Protein AF-A0A7S1ADV4-F1 (afdb_monomer_lite)

Foldseek 3Di:
DDPPDPPPPLEKEFEFDLALPDDRVCVVLQCVLFVDPPFSRRAGDQVDIDDPPVSVVVLVCCLQPPCQLHHADPPRDSSSSSSSNQSSCVVVVRGHRYDYPRVCPPHDDCPDPDDDDPPVPPPDD

Sequence (125 aa):
AASGVLQLAGGVLVAADRLCCPEHKLSPKMERLFPNLETPWRYPNSGGFAGTAEAVRGLIQSLVRSAVGGVFDAKGDDQLRLQTFLLARAEAGNRYPVRLDTDCAVFQCMGEQHQGWRFETFSGE

Organism: Noctiluca scintillans (NCBI:txid2966)

pLDDT: mean 81.8, std 19.61, range [35.38, 97.44]

Secondary structure (DSSP, 8-state):
--------SS-EEEEEESS--S-GGGHHHHHHHS---SSS--EEEEEEEES-HHHHHHHHHHHHH--TT----TTS-HHHHHHHHHHHHHHTT----EEEETT-SS------SSSS--TT-----

Structure (mmCIF, N/CA/C/O backbone):
data_AF-A0A7S1ADV4-F1
#
_entry.id   AF-A0A7S1ADV4-F1
#
loop_
_atom_site.group_PDB
_atom_site.id
_atom_site.type_symbol
_atom_site.label_atom_id
_atom_site.label_alt_id
_atom_site.label_comp_id
_atom_site.label_asym_id
_atom_site.label_entity_id
_atom_site.label_seq_id
_atom_site.pdbx_PDB_ins_code
_atom_site.Cartn_x
_atom_site.Cartn_y
_atom_site.Cartn_z
_atom_site.occupancy
_atom_site.B_iso_or_equiv
_atom_site.auth_seq_id
_atom_site.auth_comp_id
_atom_site.auth_asym_id
_atom_site.auth_atom_id
_atom_site.pdbx_PDB_model_num
ATOM 1 N N . ALA A 1 1 ? -2.777 -30.022 5.010 1.00 39.25 1 ALA A N 1
ATOM 2 C CA . ALA A 1 1 ? -3.077 -29.058 3.936 1.00 39.25 1 ALA A CA 1
ATOM 3 C C . ALA A 1 1 ? -4.278 -28.224 4.364 1.00 39.25 1 ALA A C 1
ATOM 5 O O . ALA A 1 1 ? -5.402 -28.700 4.279 1.00 39.25 1 ALA A O 1
ATOM 6 N N . ALA A 1 2 ? -4.039 -27.035 4.919 1.00 37.56 2 ALA A N 1
ATOM 7 C CA . ALA A 1 2 ? -5.096 -26.070 5.195 1.00 37.56 2 ALA A CA 1
ATOM 8 C C . 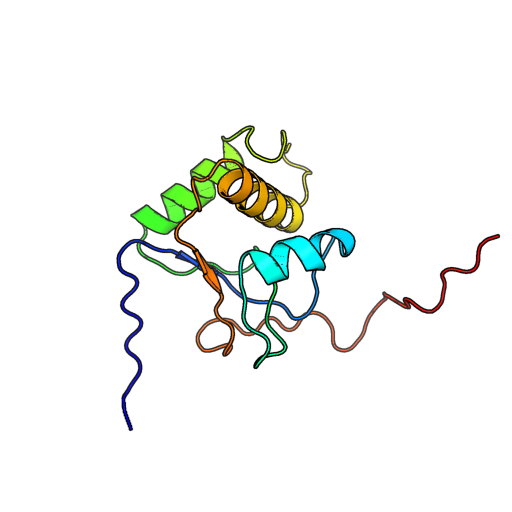ALA A 1 2 ? -5.120 -25.095 4.015 1.00 37.56 2 ALA A C 1
ATOM 10 O O . ALA A 1 2 ? -4.183 -24.325 3.828 1.00 37.56 2 ALA A O 1
ATOM 11 N N . SER A 1 3 ? -6.143 -25.211 3.169 1.00 40.78 3 SER A N 1
ATOM 12 C CA . SER A 1 3 ? -6.418 -24.245 2.108 1.00 40.78 3 SER A CA 1
ATOM 13 C C . SER A 1 3 ? -6.742 -22.909 2.778 1.00 40.78 3 SER A C 1
ATOM 15 O O . SER A 1 3 ? -7.765 -22.777 3.451 1.00 40.78 3 SER A O 1
ATOM 17 N N . GLY A 1 4 ? -5.806 -21.964 2.679 1.00 35.84 4 GLY A N 1
ATOM 18 C CA . GLY A 1 4 ? -5.915 -20.616 3.221 1.00 35.84 4 GLY A CA 1
ATOM 19 C C . GLY A 1 4 ? -6.963 -19.821 2.457 1.00 35.84 4 GLY A C 1
ATOM 20 O O . GLY A 1 4 ? -6.646 -19.074 1.538 1.00 35.84 4 GLY A O 1
ATOM 21 N N . VAL A 1 5 ? -8.228 -19.992 2.830 1.00 39.62 5 VAL A N 1
ATOM 22 C CA . VAL A 1 5 ? -9.302 -19.110 2.381 1.00 39.62 5 VAL A CA 1
ATOM 23 C C . VAL A 1 5 ? -9.047 -17.732 2.995 1.00 39.62 5 VAL A C 1
ATOM 25 O O . VAL A 1 5 ? -9.137 -17.549 4.209 1.00 39.62 5 VAL A O 1
ATOM 28 N N . LEU A 1 6 ? -8.696 -16.767 2.143 1.00 41.78 6 LEU A N 1
ATOM 29 C CA . LEU A 1 6 ? -8.546 -15.346 2.456 1.00 41.78 6 LEU A CA 1
ATOM 30 C C . LEU A 1 6 ? -9.878 -14.784 2.986 1.00 41.78 6 LEU A C 1
ATOM 32 O O . LEU A 1 6 ? -10.690 -14.237 2.243 1.00 41.78 6 LEU A O 1
ATOM 36 N N . GLN A 1 7 ? -10.124 -14.895 4.292 1.00 38.59 7 GLN A N 1
ATOM 37 C CA . GLN A 1 7 ? -11.156 -14.098 4.952 1.00 38.59 7 GLN A CA 1
ATOM 38 C C . GLN A 1 7 ? -10.660 -12.650 5.061 1.00 38.59 7 GLN A C 1
ATOM 40 O O . GLN A 1 7 ? -10.048 -12.240 6.047 1.00 38.59 7 GLN A O 1
ATOM 45 N N . LEU A 1 8 ? -10.919 -11.857 4.019 1.00 51.44 8 LEU A N 1
ATOM 46 C CA . LEU A 1 8 ? -10.830 -10.398 4.069 1.00 51.44 8 LEU A CA 1
ATOM 47 C C . LEU A 1 8 ? -12.039 -9.870 4.850 1.00 51.44 8 LEU A C 1
ATOM 49 O O . LEU A 1 8 ? -13.023 -9.419 4.269 1.00 51.44 8 LEU A O 1
ATOM 53 N N . ALA A 1 9 ? -11.996 -9.944 6.180 1.00 51.50 9 ALA A N 1
ATOM 54 C CA . ALA A 1 9 ? -12.960 -9.235 7.015 1.00 51.50 9 ALA A CA 1
ATOM 55 C C . ALA A 1 9 ? -12.723 -7.716 6.869 1.00 51.50 9 ALA A C 1
ATOM 57 O O . ALA A 1 9 ? -11.925 -7.126 7.589 1.00 51.50 9 ALA A O 1
ATOM 58 N N . GLY A 1 10 ? -13.361 -7.099 5.868 1.00 63.88 10 GLY A N 1
ATOM 59 C CA . GLY A 1 10 ? -13.447 -5.644 5.678 1.00 63.88 10 GLY A CA 1
ATOM 60 C C . GLY A 1 10 ? -12.196 -4.924 5.154 1.00 63.88 10 GLY A C 1
ATOM 61 O O . GLY A 1 10 ? -12.200 -3.697 5.093 1.00 63.88 10 GLY A O 1
ATOM 62 N N . GLY A 1 11 ? -11.136 -5.649 4.786 1.00 85.50 11 GLY A N 1
ATOM 63 C CA . GLY A 1 11 ? -9.877 -5.068 4.312 1.00 85.50 11 GLY A CA 1
ATOM 64 C C . GLY A 1 11 ? -9.642 -5.188 2.805 1.00 85.50 11 GLY A C 1
ATOM 65 O O . GLY A 1 11 ? -10.344 -5.918 2.105 1.00 85.50 11 GLY A O 1
ATOM 66 N N . VAL A 1 12 ? -8.616 -4.491 2.315 1.00 96.12 12 VAL A N 1
ATOM 67 C CA . VAL A 1 12 ? -8.130 -4.596 0.928 1.00 96.12 12 VAL A CA 1
ATOM 68 C C . VAL A 1 12 ? -6.810 -5.364 0.916 1.00 96.12 12 VAL A C 1
ATOM 70 O O . VAL A 1 12 ? -5.887 -5.021 1.655 1.00 96.12 12 VAL A O 1
ATOM 73 N N . LEU A 1 13 ? -6.714 -6.398 0.081 1.00 97.00 13 LEU A N 1
ATOM 74 C CA . LEU A 1 13 ? -5.445 -7.024 -0.274 1.00 97.00 13 LEU A CA 1
ATOM 75 C C . LEU A 1 13 ? -4.768 -6.166 -1.346 1.00 97.00 13 LEU A C 1
ATOM 77 O O . LEU A 1 13 ? -5.361 -5.880 -2.383 1.00 97.00 13 LEU A O 1
ATOM 81 N N . VAL A 1 14 ? -3.542 -5.744 -1.084 1.00 97.44 14 VAL A N 1
ATOM 82 C CA . VAL A 1 14 ? -2.730 -4.898 -1.958 1.00 97.44 14 VAL A CA 1
ATOM 83 C C . VAL A 1 14 ? -1.582 -5.742 -2.490 1.00 97.44 14 VAL A C 1
ATOM 85 O O . VAL A 1 14 ? -0.973 -6.499 -1.730 1.00 97.44 14 VAL A O 1
ATOM 88 N N . ALA A 1 15 ? -1.283 -5.619 -3.779 1.00 96.81 15 ALA A N 1
ATOM 89 C CA . ALA A 1 15 ? -0.113 -6.247 -4.369 1.00 96.81 15 ALA A CA 1
ATOM 90 C C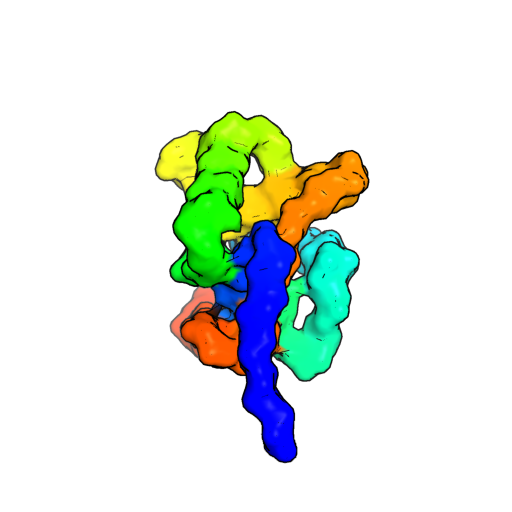 . ALA A 1 15 ? 1.158 -5.827 -3.614 1.00 96.81 15 ALA A C 1
ATOM 92 O O . ALA A 1 15 ? 1.259 -4.704 -3.117 1.00 96.81 15 ALA A O 1
ATOM 93 N N . ALA A 1 16 ? 2.121 -6.735 -3.499 1.00 95.38 16 ALA A N 1
ATOM 94 C CA . ALA A 1 16 ? 3.371 -6.470 -2.807 1.00 95.38 16 ALA A CA 1
ATOM 95 C C . ALA A 1 16 ? 4.534 -6.434 -3.804 1.00 95.38 16 ALA A C 1
ATOM 97 O O . ALA A 1 16 ? 4.581 -7.227 -4.740 1.00 95.38 16 ALA A O 1
ATOM 98 N N . ASP A 1 17 ? 5.472 -5.516 -3.607 1.00 93.50 17 ASP A N 1
ATOM 99 C CA . ASP A 1 17 ? 6.698 -5.365 -4.380 1.00 93.50 17 ASP A CA 1
ATOM 100 C C . ASP A 1 17 ? 7.932 -5.601 -3.507 1.00 93.50 17 ASP A C 1
ATOM 102 O O . ASP A 1 17 ? 7.895 -5.521 -2.274 1.00 93.50 17 ASP A O 1
ATOM 106 N N . ARG A 1 18 ? 9.051 -5.866 -4.177 1.00 91.25 18 ARG A N 1
ATOM 107 C CA . ARG A 1 18 ? 10.377 -6.040 -3.582 1.00 91.25 18 ARG A CA 1
ATOM 108 C C . ARG A 1 18 ? 11.089 -4.716 -3.339 1.00 91.25 18 ARG A C 1
ATOM 110 O O . ARG A 1 18 ? 12.020 -4.663 -2.542 1.00 91.25 18 ARG A O 1
ATOM 117 N N . LEU A 1 19 ? 10.661 -3.656 -4.023 1.00 89.12 19 LEU A N 1
ATOM 118 C CA . LEU A 1 19 ? 11.276 -2.336 -3.962 1.00 89.12 19 LEU A CA 1
ATOM 119 C C . LEU A 1 19 ? 10.308 -1.307 -3.378 1.00 89.12 19 LEU A C 1
ATOM 121 O O . LEU A 1 19 ? 9.149 -1.221 -3.774 1.00 89.12 19 LEU A O 1
ATOM 125 N N . CYS A 1 20 ? 10.812 -0.476 -2.468 1.00 91.38 20 CYS A N 1
ATOM 126 C CA . CYS A 1 20 ? 10.111 0.725 -2.032 1.00 91.38 20 CYS A CA 1
ATOM 127 C C . CYS A 1 20 ? 10.354 1.830 -3.068 1.00 91.38 20 CYS A C 1
ATOM 129 O O . CYS A 1 20 ? 11.314 2.586 -2.956 1.00 91.38 20 CYS A O 1
ATOM 131 N N . CYS A 1 21 ? 9.531 1.889 -4.110 1.00 88.12 21 CYS A N 1
ATOM 132 C CA . CYS A 1 21 ? 9.579 2.928 -5.140 1.00 88.12 21 CYS A CA 1
ATOM 133 C C . CYS A 1 21 ? 8.326 3.824 -5.076 1.00 88.12 21 CYS 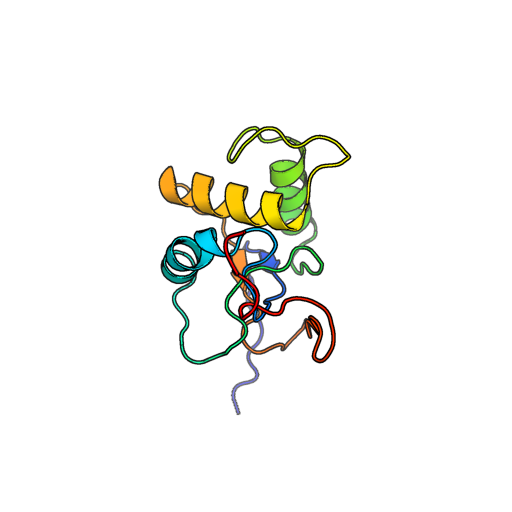A C 1
ATOM 135 O O . CYS A 1 21 ? 7.318 3.383 -4.520 1.00 88.12 21 CYS A O 1
ATOM 137 N N . PRO A 1 22 ? 8.375 5.059 -5.611 1.00 89.38 22 PRO A N 1
ATOM 138 C CA . PRO A 1 22 ? 9.574 5.736 -6.123 1.00 89.38 22 PRO A CA 1
ATOM 139 C C . PRO A 1 22 ? 10.507 6.261 -5.012 1.00 89.38 22 PRO A C 1
ATOM 141 O O . PRO A 1 22 ? 11.699 6.430 -5.250 1.00 89.38 22 PRO A O 1
ATOM 144 N N . GLU A 1 23 ? 10.009 6.477 -3.788 1.00 90.44 23 GLU A N 1
ATOM 145 C CA . GLU A 1 23 ? 10.807 7.024 -2.680 1.00 90.44 23 GLU A CA 1
ATOM 146 C C . GLU A 1 23 ? 11.331 5.920 -1.747 1.00 90.44 23 GLU A C 1
ATOM 148 O O . GLU A 1 23 ? 10.686 5.516 -0.775 1.00 90.44 23 GLU A O 1
ATOM 153 N N . HIS A 1 24 ? 12.551 5.457 -2.017 1.00 89.75 24 HIS A N 1
ATOM 154 C CA . HIS A 1 24 ? 13.221 4.417 -1.229 1.00 89.75 24 HIS A CA 1
ATOM 155 C C . HIS A 1 24 ? 13.421 4.794 0.242 1.00 89.75 24 HIS A C 1
ATOM 157 O O . HIS A 1 24 ? 13.430 3.911 1.099 1.00 89.75 24 HIS A O 1
ATOM 163 N N . LYS A 1 25 ? 13.526 6.089 0.575 1.00 92.06 25 LYS A N 1
ATOM 164 C CA . LYS A 1 25 ? 13.697 6.544 1.966 1.00 92.06 25 LYS A CA 1
ATOM 165 C C . LYS A 1 25 ? 12.482 6.245 2.847 1.00 92.06 25 LYS A C 1
ATOM 167 O O . LYS A 1 25 ? 12.595 6.302 4.072 1.00 92.06 25 LYS A O 1
ATOM 172 N N . LEU A 1 26 ? 11.327 5.916 2.259 1.00 93.88 26 LEU A N 1
ATOM 173 C CA . LEU A 1 26 ? 10.148 5.481 3.009 1.00 93.88 26 LEU A CA 1
ATOM 174 C C . LEU A 1 26 ? 10.263 4.038 3.521 1.00 93.88 26 LEU A C 1
ATOM 176 O O . LEU A 1 26 ? 9.477 3.667 4.398 1.00 93.88 26 LEU A O 1
ATOM 180 N N . SER A 1 27 ? 11.240 3.246 3.057 1.00 94.06 27 SER A N 1
ATOM 181 C CA . SER A 1 27 ? 11.342 1.821 3.397 1.00 94.06 27 SER A CA 1
ATOM 182 C C . SER A 1 27 ? 11.339 1.535 4.905 1.00 94.06 27 SER A C 1
ATOM 184 O O . SER A 1 27 ? 10.514 0.719 5.320 1.00 94.06 27 SER A O 1
ATOM 186 N N . PRO A 1 28 ? 12.076 2.255 5.785 1.00 94.62 28 PRO A N 1
ATOM 187 C CA . PRO A 1 28 ? 12.079 1.920 7.210 1.00 94.62 28 PRO A CA 1
ATOM 188 C C . PRO A 1 28 ? 10.735 2.224 7.882 1.00 94.62 28 PRO A C 1
ATOM 190 O O . PRO A 1 28 ? 10.382 1.626 8.897 1.00 94.62 28 PRO A O 1
ATOM 193 N N . LYS A 1 29 ? 9.972 3.190 7.349 1.00 96.00 29 LYS A N 1
ATOM 194 C CA . LYS A 1 29 ? 8.614 3.478 7.825 1.00 96.00 29 LYS A CA 1
ATOM 195 C C . LYS A 1 29 ? 7.634 2.407 7.344 1.00 96.00 29 LYS A C 1
ATOM 197 O O . LYS A 1 29 ? 6.774 1.997 8.121 1.00 96.00 29 LYS A O 1
ATOM 202 N N . MET A 1 30 ? 7.784 1.944 6.105 1.00 95.50 30 MET A N 1
ATOM 203 C CA . MET A 1 30 ? 6.952 0.885 5.535 1.00 95.50 30 MET A CA 1
ATOM 204 C C . MET A 1 30 ? 7.147 -0.455 6.223 1.00 95.50 30 MET A C 1
ATOM 206 O O . MET A 1 30 ? 6.160 -1.090 6.573 1.00 95.50 30 MET A O 1
ATOM 210 N N . GLU A 1 31 ? 8.384 -0.845 6.512 1.00 94.69 31 GLU A N 1
ATOM 211 C CA . GLU A 1 31 ? 8.680 -2.090 7.230 1.00 94.69 31 GLU A CA 1
ATOM 212 C C . GLU A 1 31 ? 8.119 -2.083 8.659 1.00 94.69 31 GLU A C 1
ATOM 214 O O . GLU A 1 31 ? 7.667 -3.108 9.164 1.00 94.69 31 GLU A O 1
ATOM 219 N N . ARG A 1 32 ? 8.064 -0.913 9.314 1.00 94.50 32 ARG A N 1
ATOM 220 C CA . ARG A 1 32 ? 7.361 -0.770 10.601 1.00 94.50 32 ARG A CA 1
ATOM 221 C C . ARG A 1 32 ? 5.843 -0.877 10.465 1.00 94.50 32 ARG A C 1
ATOM 223 O O . ARG A 1 32 ? 5.179 -1.318 11.405 1.00 94.50 32 ARG A O 1
ATOM 230 N N . LEU A 1 33 ? 5.281 -0.427 9.344 1.00 94.81 33 LEU A N 1
ATOM 231 C CA . LEU A 1 33 ? 3.845 -0.513 9.081 1.00 94.81 33 LEU A CA 1
ATOM 232 C C . LEU A 1 33 ? 3.423 -1.946 8.721 1.00 94.81 33 LEU A C 1
ATOM 234 O O . LEU A 1 33 ? 2.390 -2.410 9.206 1.00 94.81 33 LEU A O 1
ATOM 238 N N . PHE A 1 34 ? 4.245 -2.643 7.938 1.00 93.19 34 PHE A N 1
ATOM 239 C CA . PHE A 1 34 ? 4.053 -4.014 7.472 1.00 93.19 34 PHE A CA 1
ATOM 240 C C . PHE A 1 34 ? 5.236 -4.893 7.905 1.00 93.19 34 PHE A C 1
ATOM 242 O O . PHE A 1 34 ? 6.123 -5.178 7.099 1.00 93.19 34 PHE A O 1
ATOM 249 N N . PRO A 1 35 ? 5.281 -5.326 9.178 1.00 88.56 35 PRO A N 1
ATOM 250 C CA . PRO A 1 35 ? 6.396 -6.112 9.685 1.00 88.56 35 PRO A CA 1
ATOM 251 C C . PRO A 1 35 ? 6.317 -7.549 9.156 1.00 88.56 35 PRO A C 1
ATOM 253 O O . PRO A 1 35 ? 5.666 -8.405 9.750 1.00 88.56 35 PRO A O 1
ATOM 256 N N . ASN A 1 36 ? 6.975 -7.817 8.029 1.00 84.19 36 ASN A N 1
ATOM 257 C CA . ASN A 1 36 ? 7.219 -9.170 7.536 1.00 84.19 36 ASN A CA 1
ATOM 258 C C . ASN A 1 36 ? 8.601 -9.243 6.873 1.00 84.19 36 ASN A C 1
ATOM 260 O O . ASN A 1 36 ? 8.827 -8.639 5.827 1.00 84.19 36 ASN A O 1
ATOM 264 N N . LEU A 1 37 ? 9.528 -9.979 7.492 1.00 75.62 37 LEU A N 1
ATOM 265 C CA . LEU A 1 37 ? 10.898 -10.145 6.997 1.00 75.62 37 LEU A CA 1
ATOM 266 C C . LEU A 1 37 ? 11.125 -11.482 6.271 1.00 75.62 37 LEU A C 1
ATOM 268 O O . LEU A 1 37 ? 12.217 -11.694 5.745 1.00 75.62 37 LEU A O 1
ATOM 272 N N . GLU A 1 38 ? 10.126 -12.367 6.224 1.00 87.44 38 GLU A N 1
ATOM 273 C CA . GLU A 1 38 ? 10.261 -13.736 5.696 1.00 87.44 38 GLU A CA 1
ATOM 274 C C . GLU A 1 38 ? 10.196 -13.802 4.163 1.00 87.44 38 GLU A C 1
ATOM 276 O O . GLU A 1 38 ? 10.691 -14.738 3.544 1.00 87.44 38 GLU A O 1
ATOM 281 N N . THR A 1 39 ? 9.630 -12.774 3.538 1.00 88.19 39 THR A N 1
ATOM 282 C CA . THR A 1 39 ? 9.419 -12.656 2.089 1.00 88.19 39 THR A CA 1
ATOM 283 C C . THR A 1 39 ? 10.167 -11.449 1.533 1.00 88.19 39 THR A C 1
ATOM 285 O O . THR A 1 39 ? 10.321 -10.470 2.255 1.00 88.19 39 THR A O 1
ATOM 288 N N . PRO A 1 40 ? 10.655 -11.430 0.283 1.00 89.31 40 PRO A N 1
ATOM 289 C CA . PRO A 1 40 ? 11.170 -10.203 -0.318 1.00 89.31 40 PRO A CA 1
ATOM 290 C C . PRO A 1 40 ? 10.061 -9.219 -0.741 1.00 89.31 40 PRO A C 1
ATOM 292 O O . PRO A 1 40 ? 10.367 -8.047 -0.920 1.00 89.31 40 PRO A O 1
ATOM 295 N N . TRP A 1 41 ? 8.794 -9.635 -0.864 1.00 92.56 41 TRP A N 1
ATOM 296 C CA . TRP A 1 41 ? 7.678 -8.767 -1.274 1.00 92.56 41 TRP A CA 1
ATOM 297 C C . TRP A 1 41 ? 7.050 -8.044 -0.072 1.00 92.56 41 TRP A C 1
ATO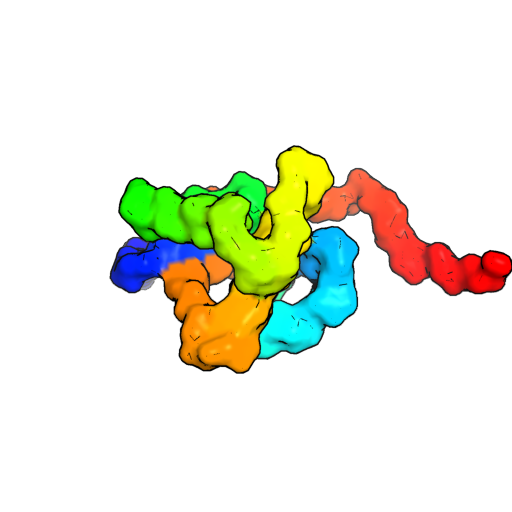M 299 O O . TRP A 1 41 ? 6.102 -8.533 0.539 1.00 92.56 41 TRP A O 1
ATOM 309 N N . ARG A 1 42 ? 7.602 -6.882 0.298 1.00 92.00 42 ARG A N 1
ATOM 310 C CA . ARG A 1 42 ? 7.303 -6.185 1.572 1.00 92.00 42 ARG A CA 1
ATOM 311 C C . ARG A 1 42 ? 6.699 -4.794 1.419 1.00 92.00 42 ARG A C 1
ATOM 313 O O . ARG A 1 42 ? 6.278 -4.206 2.412 1.00 92.00 42 ARG A O 1
ATOM 320 N N . TYR A 1 43 ? 6.672 -4.248 0.209 1.00 95.00 43 TYR A N 1
ATOM 321 C CA . TYR A 1 43 ? 6.217 -2.880 -0.037 1.00 95.00 43 TYR A CA 1
ATOM 322 C C . TYR A 1 43 ? 4.893 -2.900 -0.798 1.00 95.00 43 TYR A C 1
ATOM 324 O O . TYR A 1 43 ? 4.740 -3.724 -1.689 1.00 95.00 43 TYR A O 1
ATOM 332 N N . PRO A 1 44 ? 3.913 -2.041 -0.482 1.00 96.00 44 PRO A N 1
ATOM 333 C CA . PRO A 1 44 ? 2.671 -1.987 -1.252 1.00 96.00 44 PRO A CA 1
ATOM 334 C C . PRO A 1 44 ? 2.953 -1.587 -2.706 1.00 96.00 44 PRO A C 1
ATOM 336 O O . PRO A 1 44 ? 3.814 -0.742 -2.935 1.00 96.00 44 PRO A O 1
ATOM 339 N N . ASN A 1 45 ? 2.205 -2.141 -3.660 1.00 96.00 45 ASN A N 1
ATOM 340 C CA . ASN A 1 45 ? 2.225 -1.781 -5.077 1.00 96.00 45 ASN A CA 1
ATOM 341 C C . ASN A 1 45 ? 0.817 -1.327 -5.519 1.00 96.00 45 ASN A C 1
ATOM 343 O O . ASN A 1 45 ? -0.158 -2.054 -5.319 1.00 96.00 45 ASN A O 1
ATOM 347 N N . SER A 1 46 ? 0.696 -0.130 -6.100 1.00 95.56 46 SER A N 1
ATOM 348 C CA . SER A 1 46 ? -0.578 0.463 -6.538 1.00 95.56 46 SER A CA 1
ATOM 349 C C . SER A 1 46 ? -1.183 -0.198 -7.777 1.00 95.56 46 SER A C 1
ATOM 351 O O . SER A 1 46 ? -2.366 -0.004 -8.056 1.00 95.56 46 SER A O 1
ATOM 353 N N . GLY A 1 47 ? -0.415 -1.023 -8.488 1.00 95.00 47 GLY A N 1
ATOM 354 C CA . GLY A 1 47 ? -0.848 -1.746 -9.680 1.00 95.00 47 GLY A CA 1
ATOM 355 C C . GLY A 1 47 ? -1.830 -2.892 -9.415 1.00 95.00 47 GLY A C 1
ATOM 356 O O . GLY A 1 47 ? -2.387 -3.430 -10.371 1.00 95.00 47 GLY A O 1
ATOM 357 N N . GLY A 1 48 ? -2.077 -3.275 -8.154 1.00 96.31 48 GLY A N 1
ATOM 358 C CA . GLY A 1 48 ? -2.990 -4.375 -7.833 1.00 96.31 48 GLY A CA 1
ATOM 359 C C . GLY A 1 48 ? -3.710 -4.236 -6.493 1.00 96.31 48 GLY A C 1
ATOM 360 O O . GLY A 1 48 ? -3.087 -4.116 -5.438 1.00 96.31 48 GLY A O 1
ATOM 361 N N . PHE A 1 49 ? -5.043 -4.335 -6.535 1.00 97.25 49 PHE A N 1
ATOM 362 C CA . PHE A 1 49 ? -5.918 -4.361 -5.361 1.00 97.25 49 PHE A CA 1
ATOM 363 C C . PHE A 1 49 ? -6.989 -5.445 -5.504 1.00 97.25 49 PHE A C 1
ATOM 365 O O . PHE A 1 49 ? -7.585 -5.597 -6.570 1.00 97.25 49 PHE A O 1
ATOM 372 N N . ALA A 1 50 ? -7.283 -6.163 -4.423 1.00 96.44 50 ALA A N 1
ATOM 373 C CA . ALA A 1 50 ? -8.372 -7.131 -4.349 1.00 96.44 50 ALA A CA 1
ATOM 374 C C . ALA A 1 50 ? -9.153 -6.987 -3.035 1.00 96.44 50 ALA A C 1
ATOM 376 O O . ALA A 1 50 ? -8.593 -6.731 -1.971 1.00 96.44 50 ALA A O 1
ATOM 377 N N . GLY A 1 51 ? -10.469 -7.159 -3.101 1.00 94.44 51 GLY A N 1
ATOM 378 C CA . GLY A 1 51 ? -11.368 -7.059 -1.955 1.00 94.44 51 GLY A CA 1
ATOM 379 C C . GLY A 1 51 ? -12.818 -6.940 -2.402 1.00 94.44 51 GLY A C 1
ATOM 380 O O . GLY A 1 51 ? -13.128 -7.080 -3.587 1.00 94.44 51 GLY A O 1
ATOM 381 N N . THR A 1 52 ? -13.724 -6.660 -1.465 1.00 94.50 52 THR A N 1
ATOM 382 C CA . THR A 1 52 ? -15.103 -6.323 -1.835 1.00 94.50 52 THR A CA 1
ATOM 383 C C . THR A 1 52 ? -15.127 -5.009 -2.618 1.00 94.50 52 THR A C 1
ATOM 385 O O . THR A 1 52 ? -14.292 -4.125 -2.404 1.00 94.50 52 THR A O 1
ATOM 388 N N . ALA A 1 53 ? -16.116 -4.848 -3.502 1.00 93.69 53 ALA A N 1
ATOM 389 C CA . ALA A 1 53 ? -16.282 -3.613 -4.268 1.00 93.69 53 ALA A CA 1
ATOM 390 C C . ALA A 1 53 ? -16.367 -2.375 -3.357 1.00 93.69 53 ALA A C 1
ATOM 392 O O . ALA A 1 53 ? -15.813 -1.325 -3.674 1.00 93.69 53 ALA A O 1
ATOM 393 N N . GLU A 1 54 ? -17.020 -2.506 -2.200 1.00 92.94 54 GLU A N 1
ATOM 394 C CA . GLU A 1 54 ? -17.115 -1.445 -1.201 1.00 92.94 54 GLU A CA 1
ATOM 395 C C . GLU A 1 54 ? -15.750 -1.064 -0.613 1.00 92.94 54 GLU A C 1
ATOM 397 O O . GLU A 1 54 ? -15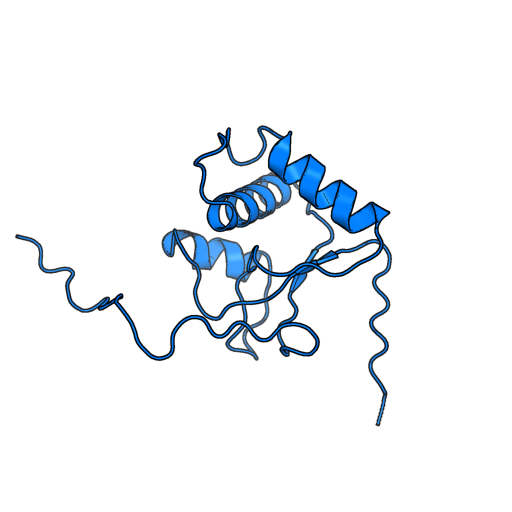.417 0.122 -0.593 1.00 92.94 54 GLU A O 1
ATOM 402 N N . ALA A 1 55 ? -14.948 -2.047 -0.190 1.00 92.81 55 ALA A N 1
ATOM 403 C CA . ALA A 1 55 ? -13.641 -1.806 0.415 1.00 92.81 55 ALA A CA 1
ATOM 404 C C . ALA A 1 55 ? -12.660 -1.176 -0.585 1.00 92.81 55 ALA A C 1
ATOM 406 O O . ALA A 1 55 ? -12.024 -0.165 -0.285 1.00 92.81 55 ALA A O 1
ATOM 407 N N . VAL A 1 56 ? -12.591 -1.720 -1.806 1.00 94.81 56 VAL A N 1
ATOM 408 C CA . VAL A 1 56 ? -11.714 -1.192 -2.865 1.00 94.81 56 VAL A CA 1
ATOM 409 C C . VAL A 1 56 ? -12.145 0.219 -3.271 1.00 94.81 56 VAL A C 1
ATOM 411 O O . VAL A 1 56 ? -11.307 1.116 -3.368 1.00 9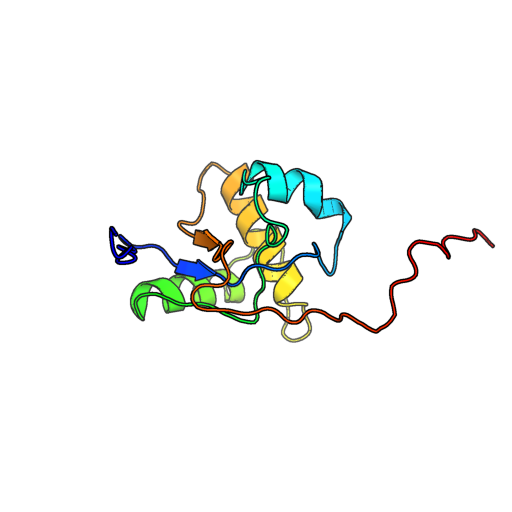4.81 56 VAL A O 1
ATOM 414 N N . ARG A 1 57 ? -13.455 0.469 -3.424 1.00 92.69 57 ARG A N 1
ATOM 415 C CA . ARG A 1 57 ? -13.978 1.820 -3.679 1.00 92.69 57 ARG A CA 1
ATOM 416 C C . ARG A 1 57 ? -13.609 2.784 -2.554 1.00 92.69 57 ARG A C 1
ATOM 418 O O . ARG A 1 57 ? -13.209 3.909 -2.841 1.00 92.69 57 ARG A O 1
ATOM 425 N N . GLY A 1 58 ? -13.730 2.357 -1.297 1.00 92.00 58 GLY A N 1
ATOM 426 C CA . GLY A 1 58 ? -13.350 3.153 -0.133 1.00 92.00 58 GLY A CA 1
ATOM 427 C C . GLY A 1 58 ? -11.871 3.540 -0.149 1.00 92.00 58 GLY A C 1
ATOM 428 O O . GLY A 1 58 ? -11.538 4.685 0.169 1.00 92.00 58 GLY A O 1
ATOM 429 N N . LEU A 1 59 ? -10.988 2.625 -0.563 1.00 93.56 59 LEU A N 1
ATOM 430 C CA . LEU A 1 59 ? -9.555 2.896 -0.682 1.00 93.56 59 LEU A CA 1
ATOM 431 C C . LEU A 1 59 ? -9.295 3.906 -1.798 1.00 93.56 59 LEU A C 1
ATOM 433 O O . LEU A 1 59 ? -8.718 4.957 -1.536 1.00 93.56 59 LEU A O 1
ATOM 437 N N . ILE A 1 60 ? -9.789 3.642 -3.010 1.00 92.31 60 ILE A N 1
ATOM 438 C CA . ILE A 1 60 ? -9.586 4.518 -4.175 1.00 92.31 60 ILE A CA 1
ATOM 439 C C . ILE A 1 60 ? -10.124 5.927 -3.900 1.00 92.31 60 ILE A C 1
ATOM 441 O O . ILE A 1 60 ? -9.436 6.913 -4.151 1.00 92.31 60 ILE A O 1
ATOM 445 N N . GLN A 1 61 ? -11.327 6.049 -3.332 1.00 91.19 61 GLN A N 1
ATOM 446 C CA . GLN A 1 61 ? -11.887 7.356 -2.977 1.00 91.19 61 GLN A CA 1
ATOM 447 C C . GLN A 1 61 ? -11.032 8.084 -1.939 1.00 91.19 61 GLN A C 1
ATOM 449 O O . GLN A 1 61 ? -10.859 9.296 -2.048 1.00 91.19 61 GLN A O 1
ATOM 454 N N . SER A 1 62 ? -10.483 7.362 -0.960 1.00 90.81 62 SER A N 1
ATOM 455 C CA . SER A 1 62 ? -9.591 7.940 0.047 1.00 90.81 62 SER A CA 1
ATOM 456 C C . SER A 1 62 ? -8.282 8.423 -0.578 1.00 90.81 62 SER A C 1
ATOM 458 O O . SER A 1 62 ? -7.850 9.536 -0.290 1.00 90.81 62 SER A O 1
ATOM 460 N N . LEU A 1 63 ? -7.690 7.642 -1.485 1.00 90.56 63 LEU A N 1
ATOM 461 C CA . LEU A 1 63 ? -6.490 8.041 -2.218 1.00 90.56 63 LEU A CA 1
ATOM 462 C C . LEU A 1 63 ? -6.761 9.290 -3.069 1.00 90.56 63 LEU A C 1
ATOM 464 O O . LEU A 1 63 ? -6.030 10.267 -2.957 1.00 90.56 63 LEU A O 1
ATOM 468 N N . VAL A 1 64 ? -7.847 9.324 -3.839 1.00 86.94 64 VAL A N 1
ATOM 469 C CA . VAL A 1 64 ? -8.135 10.442 -4.754 1.00 86.94 64 VAL A CA 1
ATOM 470 C C . VAL A 1 64 ? -8.560 11.720 -4.022 1.00 86.94 64 VAL A C 1
ATOM 472 O O . VAL A 1 64 ? -8.208 12.815 -4.444 1.00 86.94 64 VAL A O 1
ATOM 475 N N . ARG A 1 65 ? -9.354 11.611 -2.949 1.00 83.81 65 ARG A N 1
ATOM 476 C CA . ARG A 1 65 ? -10.034 12.776 -2.345 1.00 83.81 65 ARG A CA 1
ATOM 477 C C . ARG A 1 65 ? -9.397 13.284 -1.058 1.00 83.81 65 ARG A C 1
ATOM 479 O O . ARG A 1 65 ? -9.725 14.383 -0.620 1.00 83.81 65 ARG A O 1
ATOM 486 N N . SER A 1 66 ? -8.554 12.490 -0.403 1.00 79.81 66 SER A N 1
ATOM 487 C CA . SER A 1 66 ? -7.973 12.885 0.879 1.00 79.81 66 SER A CA 1
ATOM 488 C C . SER A 1 66 ? -6.744 13.772 0.699 1.00 79.81 66 SER A C 1
ATOM 490 O O . SER A 1 66 ? -5.872 13.455 -0.101 1.00 79.81 66 SER A O 1
ATOM 492 N N . ALA A 1 67 ? -6.614 14.810 1.527 1.00 80.38 67 ALA A N 1
ATOM 493 C CA . ALA A 1 67 ? -5.359 15.549 1.693 1.00 80.38 67 ALA A CA 1
ATOM 494 C C . ALA A 1 67 ? -4.355 14.833 2.628 1.00 80.38 67 ALA A C 1
ATOM 496 O O . ALA A 1 67 ? -3.226 15.290 2.807 1.00 80.38 67 ALA A O 1
ATOM 497 N N . VAL A 1 68 ? -4.755 13.719 3.261 1.00 79.75 68 VAL A N 1
ATOM 498 C CA . VAL A 1 68 ? -3.887 12.930 4.151 1.00 79.75 68 VAL A CA 1
ATOM 499 C C . VAL A 1 68 ? -2.731 12.356 3.344 1.00 79.75 68 VAL A C 1
ATOM 501 O O . VAL A 1 68 ? -2.966 11.646 2.371 1.00 79.75 68 VAL A O 1
ATOM 504 N N . GLY A 1 69 ? -1.495 12.640 3.754 1.00 70.19 69 GLY A N 1
ATOM 505 C CA . GLY A 1 69 ? -0.289 12.243 3.020 1.00 70.19 69 GLY A CA 1
ATOM 506 C C . GLY A 1 69 ? 0.090 13.179 1.865 1.00 70.19 69 GLY A C 1
ATOM 507 O O . GLY A 1 69 ? 1.017 12.850 1.132 1.00 70.19 69 GLY A O 1
ATOM 508 N N . GLY A 1 70 ? -0.593 14.322 1.709 1.00 76.44 70 GLY A N 1
ATOM 509 C CA . GLY A 1 70 ? -0.326 15.340 0.684 1.00 76.44 70 GLY A CA 1
ATOM 510 C C . GLY A 1 70 ? -1.486 15.539 -0.299 1.00 76.44 70 GLY A C 1
ATOM 511 O O . GLY A 1 70 ? -2.414 14.731 -0.356 1.00 76.44 70 GLY A O 1
ATOM 512 N N . VAL A 1 71 ? -1.430 16.625 -1.078 1.00 75.06 71 VAL A N 1
ATOM 513 C CA . VAL A 1 71 ? -2.322 16.860 -2.227 1.00 75.06 71 VAL A CA 1
ATOM 514 C C . VAL A 1 71 ? -1.683 16.221 -3.453 1.00 75.06 71 VAL A C 1
ATOM 516 O O . VAL A 1 71 ? -0.537 16.525 -3.768 1.00 75.06 71 VAL A O 1
ATOM 519 N N . PHE A 1 72 ? -2.420 15.351 -4.137 1.00 74.00 72 PHE A N 1
ATOM 520 C CA . PHE A 1 72 ? -1.962 14.705 -5.362 1.00 74.00 72 PHE A CA 1
ATOM 521 C C . PHE A 1 72 ? -2.843 15.155 -6.517 1.00 74.00 72 PHE A C 1
ATOM 523 O O . PHE A 1 72 ? -4.068 15.040 -6.456 1.00 74.00 72 PHE A O 1
ATOM 530 N N . ASP A 1 73 ? -2.209 15.713 -7.542 1.00 78.62 73 ASP A N 1
ATOM 531 C CA . ASP A 1 73 ? -2.880 16.087 -8.776 1.00 78.62 73 ASP A CA 1
ATOM 532 C C . ASP A 1 73 ? -2.947 14.895 -9.746 1.00 78.62 73 ASP A C 1
ATOM 534 O O . ASP A 1 73 ? -2.476 13.794 -9.459 1.00 78.62 73 ASP A O 1
ATOM 538 N N . ALA A 1 74 ? -3.543 15.111 -10.918 1.00 78.12 74 ALA A N 1
ATOM 539 C CA . ALA A 1 74 ? -3.701 14.073 -11.935 1.00 78.12 74 ALA A CA 1
ATOM 540 C C . ALA A 1 74 ? -2.374 13.560 -12.536 1.00 78.12 74 ALA A C 1
ATOM 542 O O . ALA A 1 74 ? -2.396 12.583 -13.280 1.00 78.12 74 ALA A O 1
ATOM 543 N N . LYS A 1 75 ? -1.242 14.222 -12.265 1.00 80.75 75 LYS A N 1
ATOM 544 C CA . LYS A 1 75 ? 0.103 13.807 -12.691 1.00 80.75 75 LYS A CA 1
ATOM 545 C C . LYS A 1 75 ? 0.914 13.203 -11.541 1.00 80.75 75 LYS A C 1
ATOM 547 O O . LYS A 1 75 ? 2.064 12.826 -11.755 1.00 80.75 75 LYS A O 1
ATOM 552 N N . GLY A 1 76 ? 0.344 13.151 -10.339 1.00 82.44 76 GLY A N 1
ATOM 553 C CA . GLY A 1 76 ? 0.980 12.579 -9.168 1.00 82.44 76 GLY A CA 1
ATOM 554 C C . GLY A 1 76 ? 1.222 11.081 -9.326 1.00 82.44 76 GLY A C 1
ATOM 555 O O . GLY A 1 76 ? 0.431 10.367 -9.936 1.00 82.44 76 GLY A O 1
ATOM 556 N N . ASP A 1 77 ? 2.319 10.619 -8.738 1.00 91.31 77 ASP A N 1
ATOM 557 C CA . ASP A 1 77 ? 2.683 9.208 -8.688 1.00 91.31 77 ASP A CA 1
ATOM 558 C C . ASP A 1 77 ? 1.727 8.464 -7.735 1.00 91.31 77 ASP A C 1
ATOM 560 O O . ASP A 1 77 ? 1.622 8.780 -6.544 1.00 91.31 77 ASP A O 1
ATOM 564 N N . ASP A 1 78 ? 0.959 7.522 -8.281 1.00 92.81 78 ASP A N 1
ATOM 565 C CA . ASP A 1 78 ? -0.085 6.768 -7.581 1.00 92.81 78 ASP A CA 1
ATOM 566 C C . ASP A 1 78 ? 0.499 5.785 -6.555 1.00 92.81 78 ASP A C 1
ATOM 568 O O . ASP A 1 78 ? -0.085 5.538 -5.492 1.00 92.81 78 ASP A O 1
ATOM 572 N N . GLN A 1 79 ? 1.693 5.283 -6.842 1.00 94.19 79 GLN A N 1
ATOM 573 C CA . GLN A 1 79 ? 2.476 4.439 -5.964 1.00 94.19 79 GLN A CA 1
ATOM 574 C C . GLN A 1 79 ? 2.947 5.227 -4.726 1.00 94.19 79 GLN A C 1
ATOM 576 O O . GLN A 1 79 ? 2.688 4.822 -3.588 1.00 94.19 79 GLN A O 1
ATOM 581 N N . LEU A 1 80 ? 3.547 6.404 -4.912 1.00 93.62 80 LEU A N 1
ATOM 582 C CA . LEU A 1 80 ? 3.916 7.326 -3.838 1.00 93.62 80 LEU A CA 1
ATOM 583 C C . LEU A 1 80 ? 2.678 7.772 -3.062 1.00 93.62 80 LEU A C 1
ATOM 585 O O . LEU A 1 80 ? 2.713 7.833 -1.833 1.00 93.62 80 LEU A O 1
ATOM 589 N N . ARG A 1 81 ? 1.567 8.032 -3.760 1.00 94.69 81 ARG A N 1
ATOM 590 C CA . ARG A 1 81 ? 0.288 8.394 -3.146 1.00 94.69 81 ARG A CA 1
ATOM 591 C C . ARG A 1 81 ? -0.190 7.342 -2.161 1.00 94.69 81 ARG A C 1
ATOM 593 O O . ARG A 1 81 ? -0.559 7.684 -1.035 1.00 94.69 81 ARG A O 1
ATOM 600 N N . LEU A 1 82 ? -0.211 6.081 -2.586 1.00 95.94 82 LEU A N 1
ATOM 601 C CA . LEU A 1 82 ? -0.591 4.951 -1.746 1.00 95.94 82 LEU A CA 1
ATOM 602 C C . LEU A 1 82 ? 0.311 4.876 -0.515 1.00 95.94 82 LEU A C 1
ATOM 604 O O . LEU A 1 82 ? -0.174 4.777 0.614 1.00 95.94 82 LEU A O 1
ATOM 608 N N . GLN A 1 83 ? 1.619 4.988 -0.726 1.00 95.69 83 GLN A N 1
ATOM 609 C CA . GLN A 1 83 ? 2.604 4.905 0.338 1.00 95.69 83 GLN A CA 1
ATOM 610 C C . GLN A 1 83 ? 2.445 6.021 1.383 1.00 95.69 83 GLN A C 1
ATOM 612 O O . GLN A 1 83 ? 2.304 5.747 2.579 1.00 95.69 83 GLN A O 1
ATOM 617 N N . THR A 1 84 ? 2.416 7.285 0.958 1.00 95.69 84 THR A N 1
ATOM 618 C CA . THR A 1 84 ? 2.300 8.419 1.885 1.00 95.69 84 THR A CA 1
ATOM 619 C C . THR A 1 84 ? 0.948 8.443 2.589 1.00 95.69 84 THR A C 1
ATOM 621 O O . THR A 1 84 ? 0.891 8.766 3.776 1.00 95.69 84 THR A O 1
ATOM 624 N N . PHE A 1 85 ? -0.133 8.046 1.909 1.00 95.38 85 PHE A N 1
ATOM 625 C CA . PHE A 1 85 ? -1.455 7.910 2.515 1.00 95.38 85 PHE A CA 1
ATOM 626 C C . PHE A 1 85 ? -1.454 6.897 3.665 1.00 95.38 85 PHE A C 1
ATOM 628 O O . PHE A 1 85 ? -1.910 7.213 4.767 1.00 95.38 85 PHE A O 1
ATOM 635 N N . LEU A 1 86 ? -0.930 5.690 3.427 1.00 95.88 86 LEU A N 1
ATOM 636 C CA . LEU A 1 86 ? -0.896 4.617 4.422 1.00 95.88 86 LEU A CA 1
ATOM 637 C C . LEU A 1 86 ? -0.045 4.997 5.640 1.00 95.88 86 LEU A C 1
ATOM 639 O O . LEU A 1 86 ? -0.474 4.780 6.777 1.00 95.88 86 LEU A O 1
ATOM 643 N N . LEU A 1 87 ? 1.114 5.620 5.410 1.00 96.38 87 LEU A N 1
ATOM 644 C CA . LEU A 1 87 ? 1.974 6.117 6.483 1.00 96.38 87 LEU A CA 1
ATOM 645 C C . LEU A 1 87 ? 1.300 7.224 7.291 1.00 96.38 87 LEU A C 1
ATOM 647 O O . LEU A 1 87 ? 1.228 7.112 8.510 1.00 96.38 87 LEU A O 1
ATOM 651 N N . ALA A 1 88 ? 0.753 8.251 6.638 1.00 94.94 88 ALA A N 1
ATOM 652 C CA . ALA A 1 88 ? 0.120 9.372 7.331 1.00 94.94 88 ALA A CA 1
ATOM 653 C C . ALA A 1 88 ? -1.098 8.924 8.160 1.00 94.94 88 ALA A C 1
ATOM 655 O O . ALA A 1 88 ? -1.301 9.378 9.286 1.00 94.94 88 ALA A O 1
ATOM 656 N N . ARG A 1 89 ? -1.888 7.974 7.644 1.00 93.25 89 ARG A N 1
ATOM 657 C CA . ARG A 1 89 ? -2.985 7.328 8.385 1.00 93.25 89 ARG A CA 1
ATOM 658 C C . ARG A 1 89 ? -2.479 6.587 9.624 1.00 93.25 89 ARG A C 1
ATOM 660 O O . ARG A 1 89 ? -3.084 6.698 10.690 1.00 93.25 89 ARG A O 1
ATOM 667 N N . ALA A 1 90 ? -1.383 5.842 9.492 1.00 94.00 90 ALA A N 1
ATOM 668 C CA . ALA A 1 90 ? -0.776 5.121 10.603 1.00 94.00 90 ALA A CA 1
ATOM 669 C C . ALA A 1 90 ? -0.175 6.061 11.661 1.00 94.00 90 ALA A C 1
ATOM 671 O O . ALA A 1 90 ? -0.379 5.824 12.850 1.00 94.00 90 ALA A O 1
ATOM 672 N N . GLU A 1 91 ? 0.507 7.131 11.244 1.00 94.00 91 GLU A N 1
ATOM 673 C CA . GLU A 1 91 ? 1.065 8.170 12.124 1.00 94.00 91 GLU A CA 1
ATOM 674 C C . GLU A 1 91 ? -0.042 8.899 12.909 1.00 94.00 91 GLU A C 1
ATOM 676 O O . GLU A 1 91 ? 0.136 9.205 14.084 1.00 94.00 91 GLU A O 1
ATOM 681 N N . ALA A 1 92 ? -1.224 9.080 12.310 1.00 91.44 92 ALA A N 1
ATOM 682 C CA . ALA A 1 92 ? -2.410 9.626 12.975 1.00 91.44 92 ALA A CA 1
ATOM 683 C C . ALA A 1 92 ? -3.174 8.611 13.859 1.00 91.44 92 ALA A C 1
ATOM 685 O O . ALA A 1 92 ? -4.273 8.908 14.326 1.00 91.44 92 ALA A O 1
ATOM 686 N N . GLY A 1 93 ? -2.652 7.394 14.054 1.00 92.56 93 GLY A N 1
ATOM 687 C CA . GLY A 1 93 ? -3.293 6.351 14.865 1.00 92.56 93 GLY A CA 1
ATOM 688 C C . GLY A 1 93 ? -4.529 5.703 14.228 1.00 92.56 93 GLY A C 1
ATOM 689 O O . GLY A 1 93 ? -5.223 4.933 14.885 1.00 92.56 93 GLY A O 1
ATOM 690 N N . ASN A 1 94 ? -4.809 5.971 12.949 1.00 89.38 94 ASN A N 1
ATOM 691 C CA . ASN A 1 94 ? -5.990 5.479 12.239 1.00 89.38 94 ASN A CA 1
ATOM 692 C C . ASN A 1 94 ? -5.575 4.669 11.004 1.00 89.38 94 ASN A C 1
ATOM 694 O O . ASN A 1 94 ? -5.780 5.085 9.861 1.00 89.38 94 ASN A O 1
ATOM 698 N N . ARG A 1 95 ? -4.938 3.515 11.232 1.00 90.81 95 ARG A N 1
ATOM 699 C CA . ARG A 1 95 ? -4.439 2.643 10.157 1.00 90.81 95 ARG A CA 1
ATOM 700 C C . ARG A 1 95 ? -5.560 2.269 9.183 1.00 90.81 95 ARG A C 1
ATOM 702 O O . ARG A 1 95 ? -6.686 1.993 9.588 1.00 90.81 95 ARG A O 1
ATOM 709 N N . TYR A 1 96 ? -5.253 2.269 7.888 1.00 90.38 96 TYR A N 1
ATOM 710 C CA . TYR A 1 96 ? -6.176 1.732 6.888 1.00 90.38 96 TYR A CA 1
ATOM 711 C C . TYR A 1 96 ? -6.116 0.194 6.923 1.00 90.38 96 TYR A C 1
ATOM 713 O O . TYR A 1 96 ? -5.007 -0.335 7.026 1.00 90.38 96 TYR A O 1
ATOM 721 N N . PRO A 1 97 ? -7.246 -0.534 6.840 1.00 92.12 97 PRO A N 1
ATOM 722 C CA . PRO A 1 97 ? -7.268 -1.998 6.903 1.00 92.12 97 PRO A CA 1
ATOM 723 C C . PRO A 1 97 ? -6.777 -2.637 5.591 1.00 92.12 97 PRO A C 1
ATOM 725 O O . PRO A 1 97 ? -7.526 -3.311 4.888 1.00 92.12 97 PRO A O 1
ATOM 728 N N . VAL A 1 98 ? -5.514 -2.410 5.231 1.00 94.00 98 VAL A N 1
ATOM 729 C CA . VAL A 1 98 ? -4.859 -3.074 4.098 1.00 94.00 98 VAL A CA 1
ATOM 730 C C . VAL A 1 98 ? -3.982 -4.232 4.567 1.00 94.00 98 VAL A C 1
ATOM 732 O O . VAL A 1 98 ? -3.394 -4.190 5.648 1.00 94.00 98 VAL A O 1
ATOM 735 N N . ARG A 1 99 ? -3.866 -5.258 3.726 1.00 94.69 99 ARG A N 1
ATOM 736 C CA . ARG A 1 99 ? -2.883 -6.340 3.846 1.00 94.69 99 ARG A CA 1
ATOM 737 C C . ARG A 1 99 ? -2.068 -6.410 2.565 1.00 94.69 99 ARG A C 1
ATOM 739 O O . ARG A 1 99 ? -2.603 -6.117 1.503 1.00 94.69 99 ARG A O 1
ATOM 746 N N . LEU A 1 100 ? -0.811 -6.820 2.665 1.00 95.56 100 LEU A N 1
ATOM 747 C CA . LEU A 1 100 ? 0.034 -7.051 1.496 1.00 95.56 100 LEU A CA 1
ATOM 748 C C . LEU A 1 100 ? -0.053 -8.519 1.066 1.00 95.56 100 LEU A C 1
ATOM 750 O O . LEU A 1 100 ? -0.068 -9.406 1.921 1.00 95.56 100 LEU A O 1
ATOM 754 N N . ASP A 1 101 ? -0.107 -8.768 -0.241 1.00 95.75 101 ASP A N 1
ATOM 755 C CA . ASP A 1 101 ? -0.000 -10.105 -0.837 1.00 95.75 101 ASP A CA 1
ATOM 756 C C . ASP A 1 101 ? 1.464 -10.562 -0.878 1.00 95.75 101 ASP A C 1
ATOM 758 O O . ASP A 1 101 ? 2.100 -10.638 -1.928 1.00 95.75 101 ASP A O 1
ATOM 762 N N . THR A 1 102 ? 2.028 -10.790 0.307 1.00 94.06 102 THR A N 1
ATOM 763 C CA . THR A 1 102 ? 3.461 -11.044 0.502 1.00 94.06 102 THR A CA 1
ATOM 764 C C . THR A 1 102 ? 3.947 -12.380 -0.053 1.00 94.06 102 THR A C 1
ATOM 766 O O . THR A 1 102 ? 5.150 -12.552 -0.250 1.00 94.06 102 THR A O 1
ATOM 769 N N . ASP A 1 103 ? 3.025 -13.309 -0.300 1.00 92.44 103 ASP A N 1
ATOM 770 C CA . ASP A 1 103 ? 3.307 -14.648 -0.831 1.00 92.44 103 ASP A CA 1
ATOM 771 C C . ASP A 1 103 ? 2.997 -14.745 -2.335 1.00 92.44 103 ASP A C 1
ATOM 773 O O . ASP A 1 103 ? 3.046 -15.834 -2.906 1.00 92.44 103 ASP A O 1
ATOM 777 N N . CYS A 1 104 ? 2.655 -13.616 -2.971 1.00 92.12 104 CYS A N 1
ATOM 778 C CA . CYS A 1 104 ? 2.258 -13.530 -4.377 1.00 92.12 104 CYS A CA 1
ATOM 779 C C . CYS A 1 104 ? 1.139 -14.519 -4.751 1.00 92.12 104 CYS A C 1
ATOM 781 O O . CYS A 1 104 ? 1.145 -15.102 -5.837 1.00 92.12 104 CYS A O 1
ATOM 783 N N . ALA A 1 105 ? 0.173 -14.734 -3.852 1.00 94.56 105 ALA A N 1
ATOM 784 C CA . ALA A 1 105 ? -0.901 -15.704 -4.057 1.00 94.56 105 ALA A CA 1
ATOM 785 C C . ALA A 1 105 ? -1.938 -15.223 -5.087 1.00 94.56 105 ALA A C 1
ATOM 787 O O . ALA A 1 105 ? -2.643 -16.036 -5.687 1.00 94.56 105 ALA A O 1
ATOM 788 N N . VAL A 1 106 ? -2.046 -13.905 -5.276 1.00 96.19 106 VAL A N 1
ATOM 789 C CA . VAL A 1 106 ? -2.972 -13.253 -6.211 1.00 96.19 106 VAL A CA 1
ATOM 790 C C . VAL A 1 106 ? -2.210 -12.411 -7.231 1.00 96.19 106 VAL A C 1
ATOM 792 O O . VAL A 1 106 ? -2.507 -12.466 -8.424 1.00 96.19 106 VAL A O 1
ATOM 795 N N . PHE A 1 107 ? -1.232 -11.632 -6.773 1.00 96.12 107 PHE A N 1
ATOM 796 C CA . PHE A 1 107 ? -0.486 -10.674 -7.574 1.00 96.12 107 PHE A CA 1
ATOM 797 C C . PHE A 1 107 ? 0.989 -11.056 -7.641 1.00 96.12 107 PHE A C 1
ATOM 799 O O . PHE A 1 107 ? 1.679 -11.128 -6.627 1.00 96.12 107 PHE A O 1
ATOM 806 N N . GLN A 1 108 ? 1.501 -11.200 -8.861 1.00 93.62 108 GLN A N 1
ATOM 807 C CA . GLN A 1 108 ? 2.933 -11.296 -9.111 1.00 93.62 108 GLN A CA 1
ATOM 808 C C . GLN A 1 108 ? 3.446 -9.957 -9.648 1.00 93.62 108 GLN A C 1
ATOM 810 O O . GLN A 1 108 ? 3.319 -9.659 -10.836 1.00 93.62 108 GLN A O 1
ATOM 815 N N . CYS A 1 109 ? 4.065 -9.154 -8.784 1.00 90.50 109 CYS A N 1
ATOM 816 C CA . CYS A 1 109 ? 4.773 -7.948 -9.210 1.00 90.50 109 CYS A CA 1
ATOM 817 C C . CYS A 1 109 ? 6.117 -8.346 -9.830 1.00 90.50 109 CYS A C 1
ATOM 819 O O . CYS A 1 109 ? 7.004 -8.867 -9.149 1.00 90.50 109 CYS A O 1
ATOM 821 N N . MET A 1 110 ? 6.256 -8.113 -11.136 1.00 83.19 110 MET A N 1
ATOM 822 C CA . MET A 1 110 ? 7.452 -8.456 -11.917 1.00 83.19 110 MET A CA 1
ATOM 823 C C . MET A 1 110 ? 8.530 -7.361 -11.901 1.00 83.19 110 MET A C 1
ATOM 825 O O . MET A 1 110 ? 9.492 -7.490 -12.658 1.00 83.19 110 MET A O 1
ATOM 829 N N . GLY A 1 111 ? 8.369 -6.313 -11.071 1.00 65.38 111 GLY A N 1
ATOM 830 C CA . GLY A 1 111 ? 9.252 -5.140 -10.969 1.00 65.38 111 GLY A CA 1
ATOM 831 C C . GLY A 1 111 ? 10.716 -5.485 -11.260 1.00 65.38 111 GLY A C 1
ATOM 832 O O . GLY A 1 111 ? 11.267 -6.407 -10.651 1.00 65.38 111 GLY A O 1
ATOM 833 N N . GLU A 1 112 ? 11.266 -4.817 -12.274 1.00 54.38 112 GLU A N 1
ATOM 834 C CA . GLU A 1 112 ? 12.187 -5.359 -13.281 1.00 54.38 112 GLU A CA 1
ATOM 835 C C . GLU A 1 112 ? 13.341 -6.223 -12.739 1.00 54.38 112 GLU A C 1
ATOM 837 O O . GLU A 1 112 ? 14.158 -5.790 -11.931 1.00 54.38 112 GLU A O 1
ATOM 842 N N . GLN A 1 113 ? 13.491 -7.438 -13.281 1.00 47.53 113 GLN A N 1
ATOM 843 C CA . GLN A 1 113 ? 14.762 -8.179 -13.214 1.00 47.53 113 GLN A CA 1
ATOM 844 C C . GLN A 1 113 ? 15.871 -7.503 -14.051 1.00 47.53 113 GLN A C 1
ATOM 846 O O . GLN A 1 113 ? 17.047 -7.804 -13.863 1.00 47.53 113 GLN A O 1
ATOM 851 N N . HIS A 1 114 ? 15.511 -6.569 -14.939 1.00 41.88 114 HIS A N 1
ATOM 852 C CA . HIS A 1 114 ? 16.421 -5.847 -15.825 1.00 41.88 114 HIS A CA 1
ATOM 853 C C . HIS A 1 114 ? 15.871 -4.459 -16.209 1.00 41.88 114 HIS A C 1
ATOM 855 O O . HIS A 1 114 ? 15.235 -4.368 -17.252 1.00 41.88 114 HIS A O 1
ATOM 861 N N . GLN A 1 115 ? 16.136 -3.398 -15.427 1.00 40.19 115 GLN A N 1
ATOM 862 C CA . GLN A 1 115 ? 16.457 -2.044 -15.934 1.00 40.19 115 GLN A CA 1
ATOM 863 C C . GLN A 1 115 ? 16.762 -1.011 -14.814 1.00 40.19 115 GLN A C 1
ATOM 865 O O . GLN A 1 115 ? 16.109 -0.908 -13.780 1.00 40.19 115 GLN A O 1
ATOM 870 N N . GLY A 1 116 ? 17.819 -0.221 -15.045 1.00 42.94 116 GLY A N 1
ATOM 871 C CA . GLY A 1 116 ? 17.885 1.196 -14.664 1.00 42.94 116 GLY A CA 1
ATOM 872 C C . GLY A 1 116 ? 18.550 1.602 -13.347 1.00 42.94 116 GLY A C 1
ATOM 873 O O . GLY A 1 116 ? 19.469 2.420 -13.376 1.00 42.94 116 GLY A O 1
ATOM 874 N N . TRP A 1 117 ? 18.111 1.097 -12.195 1.00 45.69 117 TRP A N 1
ATOM 875 C CA . TRP A 1 117 ? 18.531 1.670 -10.906 1.00 45.69 117 TRP A CA 1
ATOM 876 C C . TRP A 1 117 ? 19.877 1.101 -10.443 1.00 45.69 117 TRP A C 1
ATOM 878 O O . TRP A 1 117 ? 19.959 0.260 -9.549 1.00 45.69 117 TRP A O 1
ATOM 888 N N . ARG A 1 118 ? 20.970 1.559 -11.062 1.00 39.41 118 ARG A N 1
ATOM 889 C CA . ARG A 1 118 ? 22.313 1.404 -10.491 1.00 39.41 118 ARG A CA 1
ATOM 890 C C . ARG A 1 118 ? 22.411 2.284 -9.244 1.00 39.41 118 ARG A C 1
ATOM 892 O O . ARG A 1 118 ? 22.780 3.449 -9.326 1.00 39.41 118 ARG A O 1
ATOM 899 N N . PHE A 1 119 ? 22.128 1.712 -8.075 1.00 46.25 119 PHE A N 1
ATOM 900 C CA . PHE A 1 119 ? 22.448 2.346 -6.788 1.00 46.25 119 PHE A CA 1
ATOM 901 C C . PHE A 1 119 ? 23.962 2.613 -6.625 1.00 46.25 119 PHE A C 1
ATOM 903 O O . PHE A 1 119 ? 24.359 3.394 -5.769 1.00 46.25 119 PHE A O 1
ATOM 910 N N . GLU A 1 120 ? 24.802 2.011 -7.475 1.00 42.84 120 GLU A N 1
ATOM 911 C CA . GLU A 1 120 ? 26.259 2.195 -7.512 1.00 42.84 120 GLU A CA 1
ATOM 912 C C . GLU A 1 120 ? 26.735 3.454 -8.260 1.00 42.84 120 GLU A C 1
ATOM 914 O O . GLU A 1 120 ? 27.929 3.735 -8.269 1.00 42.84 120 GLU A O 1
ATOM 919 N N . THR A 1 121 ? 25.842 4.257 -8.845 1.00 42.28 121 THR A N 1
ATOM 920 C CA . THR A 1 121 ? 26.202 5.577 -9.398 1.00 42.28 121 THR A CA 1
ATOM 921 C C . THR A 1 121 ? 25.521 6.697 -8.624 1.00 42.28 121 THR A C 1
ATOM 923 O O . THR A 1 121 ? 24.738 7.467 -9.166 1.00 42.28 121 THR A O 1
ATOM 926 N N . PHE A 1 122 ? 25.836 6.794 -7.333 1.00 43.59 122 PHE A N 1
ATOM 927 C CA . PHE A 1 122 ? 25.879 8.081 -6.638 1.00 43.59 122 PHE A CA 1
ATOM 928 C C . PHE A 1 122 ? 27.349 8.526 -6.602 1.00 43.59 122 PHE A C 1
ATOM 930 O O . PHE A 1 122 ? 27.997 8.531 -5.559 1.00 43.59 122 PHE A O 1
ATOM 937 N N . SER A 1 123 ? 27.918 8.836 -7.769 1.00 41.69 123 SER A N 1
ATOM 938 C CA . SER A 1 123 ? 29.122 9.660 -7.822 1.00 41.69 123 SER A CA 1
ATOM 939 C C . SER A 1 123 ? 28.652 11.100 -7.701 1.00 41.69 123 SER A C 1
ATOM 941 O O . SER A 1 123 ? 28.000 11.616 -8.607 1.00 41.69 123 SER A O 1
ATOM 943 N N . GLY A 1 124 ? 28.929 11.716 -6.555 1.00 45.97 124 GLY A N 1
ATOM 944 C CA . GLY A 1 124 ? 28.960 13.165 -6.496 1.00 45.97 124 GLY A CA 1
ATOM 945 C C . GLY A 1 124 ? 29.979 13.659 -7.518 1.00 45.97 124 GLY A C 1
ATOM 946 O O . GLY A 1 124 ? 31.171 13.406 -7.361 1.00 45.97 124 GLY A O 1
ATOM 947 N N . GLU A 1 125 ? 29.475 14.313 -8.554 1.00 35.38 125 GLU A N 1
ATOM 948 C CA . GLU A 1 125 ? 30.154 15.385 -9.276 1.00 35.38 125 GLU A CA 1
ATOM 949 C C . GLU A 1 125 ? 29.309 16.650 -9.109 1.00 35.38 125 GLU A C 1
ATOM 951 O O . GLU A 1 125 ? 28.060 16.540 -9.191 1.00 35.38 125 GLU A O 1
#

Radius of gyration: 15.45 Å; chains: 1; bounding box: 47×46×31 Å

InterPro domains:
  IPR057589 PLOD1-3-like, GT domain [PF25342] (12-117)